Protein AF-A0A9E4C8S9-F1 (afdb_monomer_lite)

Foldseek 3Di:
DVQQLVQLVVCVVVVPQEEESNCPVDPDPQCCCVVWKPQQPDDWFWDADPCPVVCNCVRVVVVVVGDRPDTGTDRRDDIDTDCVVVVVVQVVVGVVRNVPDPHNYYDYD

Sequence (109 aa):
ARAIEDVVEKQAEAGVDVINDGEQARPDYTSHVKHRLTGYEGPSSPPLGTGEEGFPELSEILSQFASPLQNRPACSGPVGWKDWPAAQADIERAKSALGRTDTEEAFMT

Radius of gyration: 17.95 Å; chains: 1; bounding box: 36×33×46 Å

Structure (mmCIF, N/CA/C/O backbone):
data_AF-A0A9E4C8S9-F1
#
_entry.id   AF-A0A9E4C8S9-F1
#
loop_
_atom_site.group_PDB
_atom_site.id
_atom_site.type_symbol
_atom_site.label_atom_id
_atom_site.label_alt_id
_atom_site.label_comp_id
_atom_site.label_asym_id
_atom_site.label_entity_id
_atom_site.label_seq_id
_atom_site.pdbx_PDB_ins_code
_atom_site.Cartn_x
_atom_site.Cartn_y
_atom_site.Cartn_z
_atom_site.occupancy
_atom_site.B_iso_or_equiv
_atom_site.auth_seq_id
_atom_site.auth_comp_id
_atom_site.auth_asym_id
_atom_site.auth_atom_id
_atom_site.pdbx_PDB_model_num
ATOM 1 N N . ALA A 1 1 ? 0.731 -1.699 14.631 1.00 82.12 1 ALA A N 1
ATOM 2 C CA . ALA A 1 1 ? -0.689 -1.796 15.003 1.00 82.12 1 ALA A CA 1
ATOM 3 C C . ALA A 1 1 ? -1.213 -0.400 15.302 1.00 82.12 1 ALA A C 1
ATOM 5 O O . ALA A 1 1 ? -1.998 0.068 14.502 1.00 82.12 1 ALA A O 1
ATOM 6 N N . ARG A 1 2 ? -0.631 0.334 16.265 1.00 93.25 2 ARG A N 1
ATOM 7 C CA . ARG A 1 2 ? -0.980 1.738 16.575 1.00 93.25 2 ARG A CA 1
ATOM 8 C C . ARG A 1 2 ? -1.344 2.648 15.386 1.00 93.25 2 ARG A C 1
ATOM 10 O O . ARG A 1 2 ? -2.418 3.210 15.392 1.00 93.25 2 ARG A O 1
ATOM 17 N N . ALA A 1 3 ? -0.505 2.766 14.351 1.00 96.25 3 ALA A N 1
ATOM 18 C CA . ALA A 1 3 ? -0.831 3.629 13.205 1.00 96.25 3 ALA A CA 1
ATOM 19 C C . ALA A 1 3 ? -2.105 3.195 12.448 1.00 96.25 3 ALA A C 1
ATOM 21 O O . ALA A 1 3 ? -2.858 4.041 11.984 1.00 96.25 3 ALA A O 1
ATOM 22 N N . ILE A 1 4 ? -2.356 1.884 12.358 1.00 96.75 4 ILE A N 1
ATOM 23 C CA . ILE A 1 4 ? -3.589 1.335 11.780 1.00 96.75 4 ILE A CA 1
ATOM 24 C C . ILE A 1 4 ? -4.769 1.674 12.694 1.00 96.75 4 ILE A C 1
ATOM 26 O O . ILE A 1 4 ? -5.780 2.163 12.214 1.00 96.75 4 ILE A O 1
ATOM 30 N N . GLU A 1 5 ? -4.625 1.464 14.006 1.00 96.06 5 GLU A N 1
ATOM 31 C CA . GLU A 1 5 ? -5.659 1.784 15.002 1.00 96.06 5 GLU A CA 1
ATOM 32 C C . GLU A 1 5 ? -6.064 3.264 14.930 1.00 96.06 5 GLU A C 1
ATOM 34 O O . GLU A 1 5 ? -7.249 3.566 14.824 1.00 96.06 5 GLU A O 1
ATOM 39 N N . ASP A 1 6 ? -5.081 4.169 14.884 1.00 97.12 6 ASP A N 1
ATOM 40 C CA . ASP A 1 6 ? -5.306 5.614 14.797 1.00 97.12 6 ASP A CA 1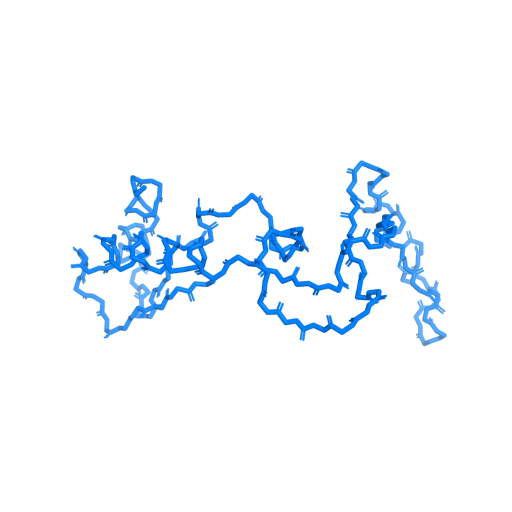
ATOM 41 C C . ASP A 1 6 ? -6.070 6.006 13.512 1.00 97.12 6 ASP A C 1
ATOM 43 O O . ASP A 1 6 ? -6.829 6.974 13.504 1.00 97.12 6 ASP A O 1
ATOM 47 N N . VAL A 1 7 ? -5.855 5.302 12.392 1.00 97.25 7 VAL A N 1
ATOM 48 C CA . VAL A 1 7 ? -6.543 5.575 11.115 1.00 97.25 7 VAL A CA 1
ATOM 49 C C . VAL A 1 7 ? -7.920 4.913 11.061 1.00 97.25 7 VAL A C 1
ATOM 51 O O . VAL A 1 7 ? -8.847 5.484 10.490 1.00 97.25 7 VAL A O 1
ATOM 54 N N . VAL A 1 8 ? -8.084 3.745 11.678 1.00 96.81 8 VAL A N 1
ATOM 55 C CA . VAL A 1 8 ? -9.379 3.072 11.851 1.00 96.81 8 VAL A CA 1
ATOM 56 C C . VAL A 1 8 ? -10.331 3.936 12.683 1.00 96.81 8 VAL A C 1
ATOM 58 O O . VAL A 1 8 ? -11.460 4.169 12.258 1.00 96.81 8 VAL A O 1
ATOM 61 N N . GLU A 1 9 ? -9.862 4.493 13.803 1.00 96.38 9 GLU A N 1
ATOM 62 C CA . GLU A 1 9 ? -10.657 5.399 14.644 1.00 96.38 9 GLU A CA 1
ATOM 63 C C . GLU A 1 9 ? -11.102 6.642 13.862 1.00 96.38 9 GLU A C 1
ATOM 65 O O . GLU A 1 9 ? -12.289 6.953 13.822 1.00 96.38 9 GLU A O 1
ATOM 70 N N . LYS A 1 10 ? -10.185 7.284 13.130 1.00 97.62 10 LYS A N 1
ATOM 71 C CA . LYS A 1 10 ? -10.510 8.459 12.301 1.00 97.62 10 LYS A CA 1
ATOM 72 C C . LYS A 1 10 ? -11.513 8.163 11.189 1.00 97.62 10 LYS A C 1
ATOM 74 O O . LYS A 1 10 ? -12.334 9.020 10.873 1.00 97.62 10 LYS A O 1
ATOM 79 N N . GLN A 1 11 ? -11.431 6.990 10.560 1.00 97.81 11 GLN A N 1
ATOM 80 C CA . GLN A 1 11 ? -12.404 6.584 9.543 1.00 97.81 11 GLN A CA 1
ATOM 81 C C . GLN A 1 11 ? -13.795 6.391 10.161 1.00 97.81 11 GLN A C 1
ATOM 83 O O . GLN A 1 11 ? -14.775 6.887 9.607 1.00 97.81 11 GLN A O 1
ATOM 88 N N . ALA A 1 12 ? -13.875 5.739 11.326 1.00 95.94 12 ALA A N 1
ATOM 89 C CA . ALA A 1 12 ? -15.132 5.553 12.048 1.00 95.94 12 ALA A CA 1
ATOM 90 C C . ALA A 1 12 ? -15.735 6.893 12.512 1.00 95.94 12 ALA A C 1
ATOM 92 O O . ALA A 1 12 ? -16.921 7.140 12.303 1.00 95.94 12 ALA A O 1
ATOM 93 N N . GLU A 1 13 ? -14.923 7.800 13.065 1.00 96.81 13 GLU A N 1
ATOM 94 C CA . GLU A 1 13 ? -15.347 9.158 13.447 1.00 96.81 13 GLU A CA 1
ATOM 95 C C . GLU A 1 13 ? -15.855 9.979 12.253 1.00 96.81 13 GLU A C 1
ATOM 97 O O . GLU A 1 13 ? -16.764 10.797 12.400 1.00 96.81 13 GLU A O 1
ATOM 102 N N . ALA A 1 14 ? -15.286 9.758 11.066 1.00 97.81 14 ALA A N 1
ATOM 103 C CA . ALA A 1 14 ? -15.729 10.391 9.829 1.00 97.81 14 ALA A CA 1
ATOM 104 C C . ALA A 1 14 ? -17.033 9.794 9.263 1.00 97.81 14 ALA A C 1
ATOM 106 O O . ALA A 1 14 ? -17.564 10.336 8.293 1.00 97.81 14 ALA A O 1
ATOM 107 N N . GLY A 1 15 ? -17.553 8.710 9.851 1.00 96.62 15 GLY A N 1
ATOM 108 C CA . GLY A 1 15 ? -18.761 8.027 9.388 1.00 96.62 15 GLY A CA 1
ATOM 109 C C . GLY A 1 15 ? -18.548 7.210 8.113 1.00 96.62 15 GLY A C 1
ATOM 110 O O . GLY A 1 15 ? -19.445 7.145 7.281 1.00 96.62 15 GLY A O 1
ATOM 111 N N . VAL A 1 16 ? -17.354 6.639 7.918 1.00 97.38 16 VAL A N 1
ATOM 112 C CA . VAL A 1 16 ? -17.092 5.708 6.812 1.00 97.38 16 VAL A CA 1
ATOM 113 C C . VAL A 1 16 ? -17.640 4.324 7.175 1.00 97.38 16 VAL A C 1
ATOM 115 O O . VAL A 1 16 ? -17.176 3.719 8.138 1.00 97.38 16 VAL A O 1
ATOM 118 N N . ASP A 1 17 ? -18.586 3.812 6.384 1.00 96.25 17 ASP A N 1
ATOM 119 C CA . ASP A 1 17 ? -19.250 2.524 6.651 1.00 96.25 17 ASP A CA 1
ATOM 120 C C . ASP A 1 17 ? -18.323 1.316 6.423 1.00 96.25 17 ASP A C 1
ATOM 122 O O . ASP A 1 17 ? -18.317 0.361 7.203 1.00 96.25 17 ASP A O 1
ATOM 126 N N . VAL A 1 18 ? -17.501 1.382 5.365 1.00 97.19 18 VAL A N 1
ATOM 127 C CA . VAL A 1 18 ? -16.548 0.335 4.967 1.00 97.19 18 VAL A CA 1
ATOM 128 C C . VAL A 1 18 ? -15.123 0.864 5.067 1.00 97.19 18 VAL A C 1
ATOM 130 O O . VAL A 1 18 ? -14.677 1.654 4.230 1.00 97.19 18 VAL A O 1
ATOM 133 N N . ILE A 1 19 ? -14.396 0.421 6.089 1.00 97.25 19 ILE A N 1
ATOM 134 C CA . ILE A 1 19 ? -13.068 0.946 6.431 1.00 97.25 19 ILE A CA 1
ATOM 135 C C . ILE A 1 19 ? -11.934 0.005 6.011 1.00 97.25 19 ILE A C 1
ATOM 137 O O . ILE A 1 19 ? -12.143 -1.168 5.695 1.00 97.25 19 ILE A O 1
ATOM 141 N N . ASN A 1 20 ? -10.699 0.504 6.040 1.00 97.31 20 ASN A N 1
ATOM 142 C CA . ASN A 1 20 ? -9.509 -0.324 5.843 1.00 97.31 20 ASN A CA 1
ATOM 143 C C . ASN A 1 20 ? -8.353 0.042 6.781 1.00 97.31 20 ASN A C 1
ATOM 145 O O . ASN A 1 20 ? -8.458 0.939 7.619 1.00 97.31 20 ASN A O 1
ATOM 149 N N . ASP A 1 21 ? -7.234 -0.673 6.658 1.00 96.75 21 ASP A N 1
ATOM 150 C CA . ASP A 1 21 ? -6.038 -0.484 7.481 1.00 96.75 21 ASP A CA 1
ATOM 151 C C . ASP A 1 21 ? -5.218 0.779 7.135 1.00 96.75 21 ASP A C 1
ATOM 153 O O . ASP A 1 21 ? -4.160 1.031 7.722 1.00 96.75 21 ASP A O 1
ATOM 157 N N . GLY A 1 22 ? -5.705 1.586 6.189 1.00 96.19 22 GLY A N 1
ATOM 158 C CA . GLY A 1 22 ? -5.151 2.875 5.787 1.00 96.19 22 GLY A CA 1
ATOM 159 C C . GLY A 1 22 ? -3.814 2.777 5.063 1.00 96.19 22 GLY A C 1
ATOM 160 O O . GLY A 1 22 ? -3.051 3.744 5.090 1.00 96.19 22 GLY A O 1
ATOM 161 N N . GLU A 1 23 ? -3.485 1.603 4.519 1.00 95.56 23 GLU A N 1
ATOM 162 C CA . GLU A 1 23 ? -2.165 1.236 3.990 1.00 95.56 23 GLU A CA 1
ATOM 163 C C . GLU A 1 23 ? -0.996 1.438 4.976 1.00 95.56 23 GLU A C 1
ATOM 165 O O . GLU A 1 23 ? 0.172 1.452 4.584 1.00 95.56 23 GLU A O 1
ATOM 170 N N . GLN A 1 24 ? -1.268 1.581 6.277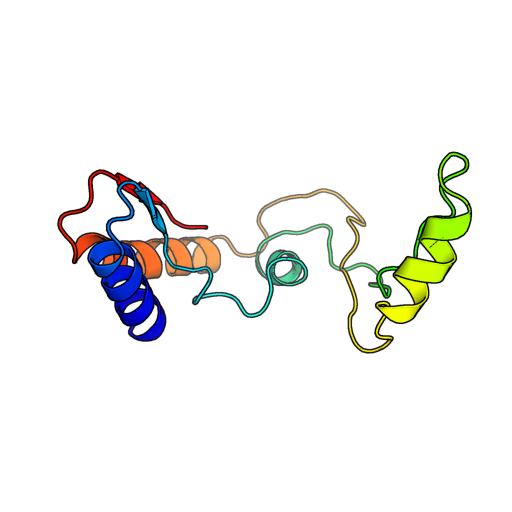 1.00 95.88 24 GLN A N 1
ATOM 171 C CA . GLN A 1 24 ? -0.262 2.020 7.254 1.00 95.88 24 GLN A CA 1
ATOM 172 C C . GLN A 1 24 ? 0.837 0.975 7.515 1.00 95.88 24 GLN A C 1
ATOM 174 O O . GLN A 1 24 ? 1.854 1.275 8.144 1.00 95.88 24 GLN A O 1
ATOM 179 N N . ALA A 1 25 ? 0.640 -0.270 7.072 1.00 92.69 25 ALA A N 1
ATOM 180 C CA . ALA A 1 25 ? 1.606 -1.357 7.224 1.00 92.69 25 ALA A CA 1
ATOM 181 C C . ALA A 1 25 ? 2.676 -1.401 6.118 1.00 92.69 25 ALA A C 1
ATOM 183 O O . ALA A 1 25 ? 3.632 -2.175 6.233 1.00 92.69 25 ALA A O 1
ATOM 184 N N . ARG A 1 26 ? 2.548 -0.587 5.064 1.00 90.88 26 ARG A N 1
ATOM 185 C CA . ARG A 1 26 ? 3.481 -0.570 3.933 1.00 90.88 26 ARG A CA 1
ATOM 186 C C . ARG A 1 26 ? 4.045 0.828 3.679 1.00 90.88 26 ARG A C 1
ATOM 188 O O . ARG A 1 26 ? 3.380 1.823 3.933 1.00 90.88 26 ARG A O 1
ATOM 195 N N . PRO A 1 27 ? 5.283 0.911 3.168 1.00 87.25 27 PRO A N 1
ATOM 196 C CA . PRO A 1 27 ? 5.913 2.198 2.902 1.00 87.25 27 PRO A CA 1
ATOM 197 C C . PRO A 1 27 ? 5.331 2.909 1.674 1.00 87.25 27 PRO A C 1
ATOM 199 O O . PRO A 1 27 ? 5.300 4.132 1.648 1.00 87.25 27 PRO A O 1
ATOM 202 N N . ASP A 1 28 ? 4.927 2.156 0.647 1.00 88.38 28 ASP A N 1
ATOM 203 C CA . ASP A 1 28 ? 4.440 2.688 -0.626 1.00 88.38 28 ASP A CA 1
ATOM 204 C C . ASP A 1 28 ? 3.778 1.569 -1.452 1.00 88.38 28 ASP A C 1
ATOM 206 O O . ASP A 1 28 ? 4.322 0.464 -1.555 1.00 88.38 28 ASP A O 1
ATOM 210 N N . TYR A 1 29 ? 2.622 1.851 -2.059 1.00 87.50 29 TYR A N 1
ATOM 211 C CA . TYR A 1 29 ? 1.834 0.857 -2.798 1.00 87.50 29 TYR A CA 1
ATOM 212 C C . TYR A 1 29 ? 2.541 0.326 -4.057 1.00 87.50 29 TYR A C 1
ATOM 214 O O . TYR A 1 29 ? 2.331 -0.823 -4.445 1.00 87.50 29 TYR A O 1
ATOM 222 N N . THR A 1 30 ? 3.413 1.121 -4.689 1.00 88.19 30 THR A N 1
ATOM 223 C CA . THR A 1 30 ? 4.095 0.723 -5.933 1.00 88.19 30 THR A CA 1
ATOM 224 C C . THR A 1 30 ? 5.283 -0.192 -5.677 1.00 88.19 30 THR A C 1
ATOM 226 O O . THR A 1 30 ? 5.543 -1.115 -6.446 1.00 88.19 30 THR A O 1
ATOM 229 N N . SER A 1 31 ? 6.022 0.051 -4.598 1.00 90.12 31 SER A N 1
ATOM 230 C CA . SER A 1 31 ? 7.275 -0.644 -4.303 1.00 90.12 31 SER A CA 1
ATOM 231 C C . SER A 1 31 ? 7.095 -1.842 -3.376 1.00 90.12 31 SER A C 1
ATOM 233 O O . SER A 1 31 ? 7.920 -2.761 -3.411 1.00 90.12 31 SER A O 1
ATOM 235 N N . HIS A 1 32 ? 6.002 -1.889 -2.603 1.00 92.06 32 HIS A N 1
ATOM 236 C CA . HIS A 1 32 ? 5.731 -2.974 -1.659 1.00 92.06 32 HIS A CA 1
ATOM 237 C C . HIS A 1 32 ? 5.730 -4.360 -2.321 1.00 92.06 32 HIS A C 1
ATOM 239 O O . HIS A 1 32 ? 6.207 -5.335 -1.734 1.00 92.06 32 HIS A O 1
ATOM 245 N N . VAL A 1 33 ? 5.295 -4.437 -3.582 1.00 93.25 33 VAL A N 1
ATOM 246 C CA . VAL A 1 33 ? 5.246 -5.676 -4.368 1.00 93.25 33 VAL A CA 1
ATOM 247 C C . VAL A 1 33 ? 6.584 -6.425 -4.404 1.00 93.25 33 VAL A C 1
ATOM 249 O O . VAL A 1 33 ? 6.601 -7.651 -4.331 1.00 93.25 33 VAL A O 1
ATOM 252 N N . LYS A 1 34 ? 7.719 -5.709 -4.384 1.00 93.25 34 LYS A N 1
ATOM 253 C CA . LYS A 1 34 ? 9.076 -6.294 -4.401 1.00 93.25 34 LYS A CA 1
ATOM 254 C C . LYS A 1 34 ? 9.376 -7.167 -3.179 1.00 93.25 34 LYS A C 1
ATOM 256 O O . LYS A 1 34 ? 10.277 -8.014 -3.222 1.00 93.25 34 LYS A O 1
ATOM 261 N N . HIS A 1 35 ? 8.658 -6.926 -2.082 1.00 93.00 35 HIS A N 1
ATOM 262 C CA . HIS A 1 35 ? 8.790 -7.637 -0.814 1.00 93.00 35 HIS A CA 1
ATOM 263 C C . HIS A 1 35 ? 7.796 -8.792 -0.664 1.00 93.00 35 HIS A C 1
ATOM 265 O O . HIS A 1 35 ? 7.939 -9.577 0.271 1.00 93.00 35 HIS A O 1
ATOM 271 N N . ARG A 1 36 ? 6.779 -8.891 -1.530 1.00 94.38 36 ARG A N 1
ATOM 272 C CA . ARG A 1 36 ? 5.705 -9.893 -1.413 1.00 94.38 36 ARG A CA 1
ATOM 273 C C . ARG A 1 36 ? 5.661 -10.862 -2.583 1.00 94.38 36 ARG A C 1
ATOM 275 O O . ARG A 1 36 ? 5.394 -12.045 -2.366 1.00 94.38 36 ARG A O 1
ATOM 282 N N . LEU A 1 37 ? 5.968 -10.393 -3.790 1.00 96.12 37 LEU A N 1
ATOM 283 C CA . LEU A 1 37 ? 5.852 -11.167 -5.022 1.00 96.12 37 LEU A CA 1
ATOM 284 C C . LEU A 1 37 ? 7.201 -11.348 -5.725 1.00 96.12 37 LEU A C 1
ATOM 286 O O . LEU A 1 37 ? 8.102 -10.516 -5.606 1.00 96.12 37 LEU A O 1
ATOM 290 N N . THR A 1 38 ? 7.325 -12.452 -6.461 1.00 97.44 38 THR A N 1
ATOM 291 C CA . THR A 1 38 ? 8.390 -12.672 -7.448 1.00 97.44 38 THR A CA 1
ATOM 292 C C . THR A 1 38 ? 8.076 -11.924 -8.741 1.00 97.44 38 THR A C 1
ATOM 294 O O . THR A 1 38 ? 6.934 -11.522 -8.972 1.00 97.44 38 THR A O 1
ATOM 297 N N . GLY A 1 39 ? 9.073 -11.779 -9.612 1.00 96.50 39 GLY A N 1
ATOM 298 C CA . GLY A 1 39 ? 8.895 -11.163 -10.927 1.00 96.50 39 GLY A CA 1
ATOM 299 C C . GLY A 1 39 ? 9.075 -9.647 -10.913 1.00 96.50 39 GLY A C 1
ATOM 300 O O . GLY A 1 39 ? 8.745 -9.006 -11.899 1.00 96.50 39 GLY A O 1
ATOM 301 N N . TYR A 1 40 ? 9.620 -9.076 -9.834 1.00 95.38 40 TYR A N 1
ATOM 302 C CA . TYR A 1 40 ? 9.867 -7.632 -9.665 1.00 95.38 40 TYR A CA 1
ATOM 303 C C . TYR A 1 40 ? 11.311 -7.323 -9.224 1.00 95.38 40 TYR A C 1
ATOM 305 O O . TYR A 1 40 ? 11.615 -6.249 -8.699 1.00 95.38 40 TYR A O 1
ATOM 313 N N . GLU A 1 41 ? 12.214 -8.286 -9.405 1.00 92.62 41 GLU A N 1
ATOM 314 C CA . GLU A 1 41 ? 13.646 -8.181 -9.110 1.00 92.62 41 GLU A CA 1
ATOM 315 C C . GLU A 1 41 ? 14.437 -7.453 -10.207 1.00 92.62 41 GLU A C 1
ATOM 317 O O . GLU A 1 41 ? 15.606 -7.123 -10.006 1.00 92.62 41 GLU A O 1
ATOM 322 N N . GLY A 1 42 ? 13.814 -7.218 -11.364 1.00 90.31 42 GLY A N 1
ATOM 323 C CA . GLY A 1 42 ? 14.413 -6.508 -12.484 1.00 90.31 42 GLY A CA 1
ATOM 324 C C . GLY A 1 42 ? 14.679 -5.021 -12.215 1.00 90.31 42 GLY A C 1
ATOM 325 O O . GLY A 1 42 ? 14.348 -4.481 -11.151 1.00 90.31 42 GLY A O 1
ATOM 326 N N . PRO A 1 43 ? 15.286 -4.328 -13.194 1.00 87.19 43 PRO A N 1
ATOM 327 C CA . PRO A 1 43 ? 15.543 -2.901 -13.086 1.00 87.19 43 PRO A CA 1
ATOM 328 C C . PRO A 1 43 ? 14.235 -2.137 -12.858 1.00 87.19 43 PRO A C 1
ATOM 330 O O . PRO A 1 43 ? 13.201 -2.424 -13.456 1.00 87.19 43 PRO A O 1
ATOM 333 N N . SER A 1 44 ? 14.292 -1.164 -11.956 1.00 86.50 44 SER A N 1
ATOM 334 C CA . SER A 1 44 ? 13.213 -0.206 -11.722 1.00 86.50 44 SER A CA 1
ATOM 335 C C . SER A 1 44 ? 13.579 1.109 -12.406 1.00 86.50 44 SER A C 1
ATOM 337 O O . SER A 1 44 ? 14.763 1.414 -12.568 1.00 86.50 44 SER A O 1
ATOM 339 N N . SER A 1 45 ? 12.587 1.887 -12.819 1.00 82.19 45 SER A N 1
ATOM 340 C CA . SER A 1 45 ? 12.817 3.187 -13.455 1.00 82.19 45 SER A CA 1
ATOM 341 C C . SER A 1 45 ? 11.855 4.232 -12.907 1.00 82.19 45 SER A C 1
ATOM 343 O O . SER A 1 45 ? 10.792 3.865 -12.387 1.00 82.19 45 SER A O 1
ATOM 345 N N . PRO A 1 46 ? 12.197 5.526 -13.008 1.00 80.62 46 PRO A N 1
ATOM 346 C CA . PRO A 1 46 ? 11.254 6.577 -12.689 1.00 80.62 46 PRO A CA 1
ATOM 347 C C . PRO A 1 46 ? 9.989 6.474 -13.537 1.00 80.62 46 PRO A C 1
ATOM 349 O O . PRO A 1 46 ? 10.056 6.006 -14.678 1.00 80.62 46 PRO A O 1
ATOM 352 N N . PRO A 1 47 ? 8.832 6.896 -13.004 1.00 74.56 47 PRO A N 1
ATOM 353 C CA . PRO A 1 47 ? 7.631 7.007 -13.809 1.00 74.56 47 PRO A CA 1
ATOM 354 C C . PRO A 1 47 ? 7.849 8.079 -14.872 1.00 74.56 47 PRO A C 1
ATOM 356 O O . PRO A 1 47 ? 7.817 9.271 -14.583 1.00 74.56 47 PRO A O 1
ATOM 359 N N . LEU A 1 48 ? 8.097 7.643 -16.099 1.00 71.19 48 LEU A N 1
ATOM 360 C CA . LEU A 1 48 ? 8.151 8.514 -17.261 1.00 71.19 48 LEU A CA 1
ATOM 361 C C . LEU A 1 48 ? 6.815 8.418 -17.992 1.00 71.19 48 LEU A C 1
ATOM 363 O O . LEU A 1 48 ? 6.236 7.335 -18.094 1.00 71.19 48 LEU A O 1
ATOM 367 N N . GLY A 1 49 ? 6.327 9.553 -18.494 1.00 67.19 49 GLY A N 1
ATOM 368 C CA . GLY A 1 49 ? 5.233 9.547 -19.457 1.00 67.19 49 GLY A CA 1
ATOM 369 C C . GLY A 1 49 ? 5.640 8.709 -20.664 1.00 67.19 49 GLY A C 1
ATOM 370 O O . GLY A 1 49 ? 6.744 8.857 -21.185 1.00 67.19 49 GLY A O 1
ATOM 371 N N . THR A 1 50 ? 4.773 7.796 -21.084 1.00 67.12 50 THR A N 1
ATOM 372 C CA . THR A 1 50 ? 5.054 6.830 -22.156 1.00 67.12 50 THR A CA 1
ATOM 373 C C . THR A 1 50 ? 4.933 7.430 -23.557 1.00 67.12 50 THR A C 1
ATOM 375 O O . THR A 1 50 ? 5.023 6.688 -24.531 1.00 67.12 50 THR A O 1
ATOM 378 N N . GLY A 1 51 ? 4.757 8.752 -23.686 1.00 71.25 51 GLY A N 1
ATOM 379 C CA . GLY A 1 51 ? 4.574 9.390 -24.988 1.00 71.25 51 GLY A CA 1
ATOM 380 C C . GLY A 1 51 ? 3.278 8.951 -25.657 1.00 71.25 51 GLY A C 1
ATOM 381 O O . GLY A 1 51 ? 3.308 8.584 -26.826 1.00 71.25 51 GLY A O 1
ATOM 382 N N . GLU A 1 52 ? 2.162 8.921 -24.917 1.00 79.69 52 GLU A N 1
ATOM 383 C CA . GLU A 1 52 ? 0.881 8.489 -25.480 1.00 79.69 52 GLU A CA 1
ATOM 384 C C . GLU A 1 52 ? 0.482 9.356 -26.678 1.00 79.69 52 GLU A C 1
ATOM 386 O O . GLU A 1 52 ? 0.334 10.570 -26.561 1.00 79.69 52 GLU A O 1
ATOM 391 N N . GLU A 1 53 ? 0.284 8.717 -27.833 1.00 81.75 53 GLU A N 1
ATOM 392 C CA . GLU A 1 53 ? 0.021 9.388 -29.113 1.00 81.75 53 GLU A CA 1
ATOM 393 C C . GLU A 1 53 ? -1.238 10.271 -29.069 1.00 81.75 53 GLU A C 1
ATOM 395 O O . GLU A 1 53 ? -1.285 11.322 -29.703 1.00 81.75 53 GLU A O 1
ATOM 400 N N . GLY A 1 54 ? -2.238 9.878 -28.273 1.00 85.88 54 GLY A N 1
ATOM 401 C CA . GLY A 1 54 ? -3.467 10.649 -28.070 1.00 85.88 54 GLY A CA 1
ATOM 402 C C . GLY A 1 54 ? -3.330 11.846 -27.124 1.00 85.88 54 GLY A C 1
ATOM 403 O O . GLY A 1 54 ? -4.235 12.675 -27.090 1.00 85.88 54 GLY A O 1
ATOM 404 N N . PHE A 1 55 ? -2.229 11.943 -26.372 1.00 86.12 55 PHE A N 1
ATOM 405 C CA . PHE A 1 55 ? -2.005 12.963 -25.342 1.00 86.12 55 PHE A CA 1
ATOM 406 C C . PHE A 1 55 ? -0.541 13.432 -25.356 1.00 86.12 55 PHE A C 1
ATOM 408 O O . PHE A 1 55 ? 0.207 13.195 -24.399 1.00 86.12 55 PHE A O 1
ATOM 415 N N . PRO A 1 56 ? -0.084 14.074 -26.445 1.00 83.75 56 PRO A N 1
ATOM 416 C CA . PRO A 1 56 ? 1.317 14.459 -26.602 1.00 83.75 56 PRO A CA 1
ATOM 417 C C . PRO A 1 56 ? 1.823 15.384 -25.479 1.00 83.75 56 PRO A C 1
ATOM 419 O O . PRO A 1 56 ? 2.984 15.294 -25.079 1.00 83.75 56 PRO A O 1
ATOM 422 N N . GLU A 1 57 ? 0.955 16.222 -24.911 1.00 86.75 57 GLU A N 1
ATOM 423 C CA . GLU A 1 57 ? 1.252 17.116 -23.787 1.00 86.75 57 GLU A CA 1
ATOM 424 C C . GLU A 1 57 ? 1.417 16.387 -22.445 1.00 86.75 57 GLU A C 1
ATOM 426 O O . GLU A 1 57 ? 2.085 16.884 -21.535 1.00 86.75 57 GLU A O 1
ATOM 431 N N . LEU A 1 58 ? 0.844 15.186 -22.307 1.00 84.62 58 LEU A N 1
ATOM 432 C CA . LEU A 1 58 ? 0.846 14.446 -21.047 1.00 84.62 58 LEU A CA 1
ATOM 433 C C . LEU A 1 58 ? 2.267 14.102 -20.604 1.00 84.62 58 LEU A C 1
ATOM 435 O O . LEU A 1 58 ? 2.567 14.140 -19.414 1.00 84.62 58 LEU A O 1
ATOM 439 N N . SER A 1 59 ? 3.166 13.808 -21.543 1.00 81.56 59 SER A N 1
ATOM 440 C CA . SER A 1 59 ? 4.555 13.483 -21.199 1.00 81.56 59 SER A CA 1
ATOM 441 C C . SER A 1 59 ? 5.301 14.677 -20.607 1.00 81.56 59 SER A C 1
ATOM 443 O O . SER A 1 59 ? 6.089 14.496 -19.678 1.00 81.56 59 SER A O 1
ATOM 445 N N . GLU A 1 60 ? 5.018 15.893 -21.079 1.00 83.19 60 GLU A N 1
ATOM 446 C CA . GLU A 1 60 ? 5.589 17.117 -20.513 1.00 83.19 60 GLU A CA 1
ATOM 447 C C . GLU A 1 60 ? 5.058 17.357 -19.097 1.00 83.19 60 GLU A C 1
ATOM 449 O O . GLU A 1 60 ? 5.849 17.570 -18.177 1.00 83.19 60 GLU A O 1
ATOM 454 N N . ILE A 1 61 ? 3.745 17.217 -18.891 1.00 85.69 61 ILE A N 1
ATOM 455 C CA . ILE A 1 61 ? 3.120 17.344 -17.566 1.00 85.69 61 ILE A CA 1
ATOM 456 C C . ILE A 1 61 ? 3.702 16.307 -16.597 1.00 85.69 61 ILE A C 1
ATOM 458 O O . ILE A 1 61 ? 4.161 16.661 -15.513 1.00 85.69 61 ILE A O 1
ATOM 462 N N . LEU A 1 62 ? 3.738 15.030 -16.988 1.00 82.50 62 LEU A N 1
ATOM 463 C CA . LEU A 1 62 ? 4.240 13.943 -16.144 1.00 82.50 62 LEU A CA 1
ATOM 464 C C . LEU A 1 62 ? 5.725 14.100 -15.808 1.00 82.50 62 LEU A C 1
ATOM 466 O O . LEU A 1 62 ? 6.130 13.744 -14.703 1.00 82.50 62 LEU A O 1
ATOM 470 N N . SER A 1 63 ? 6.528 14.672 -16.710 1.00 79.38 63 SER A N 1
ATOM 471 C CA . SER A 1 63 ? 7.954 14.911 -16.458 1.00 79.38 63 SER A CA 1
ATOM 472 C C . SER A 1 63 ? 8.207 15.839 -15.265 1.00 79.38 63 SER A C 1
ATOM 474 O O . SER A 1 63 ? 9.188 15.653 -14.550 1.00 79.38 63 SER A O 1
ATOM 476 N N . GLN A 1 64 ? 7.292 16.774 -14.981 1.00 82.94 64 GLN A N 1
ATOM 477 C CA . GLN A 1 64 ? 7.391 17.670 -13.822 1.00 82.94 64 GLN A CA 1
ATOM 478 C C . GLN A 1 64 ? 7.189 16.929 -12.493 1.00 82.94 64 GLN A C 1
ATOM 480 O O . GLN A 1 64 ? 7.702 17.354 -11.458 1.00 82.94 64 GLN A O 1
ATOM 485 N N . PHE A 1 65 ? 6.466 15.807 -12.523 1.00 79.00 65 PHE A N 1
ATOM 486 C CA . PHE A 1 65 ? 6.210 14.951 -11.362 1.00 79.00 65 PHE A CA 1
ATOM 487 C C . PHE A 1 65 ? 7.144 13.734 -11.307 1.00 79.00 65 PHE A C 1
ATOM 489 O O . PHE A 1 65 ? 7.125 12.981 -10.331 1.00 79.00 65 PHE A O 1
ATOM 496 N N . ALA A 1 66 ? 7.971 13.533 -12.334 1.00 76.00 66 ALA A N 1
ATOM 497 C CA . ALA A 1 66 ? 8.911 12.428 -12.416 1.00 76.00 66 ALA A CA 1
ATOM 498 C C . ALA A 1 66 ? 10.142 12.712 -11.544 1.00 76.00 66 ALA A C 1
ATOM 500 O O . ALA A 1 66 ? 11.146 13.268 -11.989 1.00 76.00 66 ALA A O 1
ATOM 501 N N . SER A 1 67 ? 10.080 12.311 -10.273 1.00 80.19 67 SER A N 1
ATOM 502 C CA . SER A 1 67 ? 11.254 12.352 -9.405 1.00 80.19 67 SER A CA 1
ATOM 503 C C . SER A 1 67 ? 12.245 11.248 -9.794 1.00 80.19 67 SER A C 1
ATOM 505 O O . SER A 1 67 ? 11.874 10.072 -9.764 1.00 80.19 67 SER A O 1
ATOM 507 N N . PRO A 1 68 ? 13.528 11.563 -10.057 1.00 73.81 68 PRO A N 1
ATOM 508 C CA . PRO A 1 68 ? 14.550 10.543 -10.310 1.00 73.81 68 PRO A CA 1
ATOM 509 C C . PRO A 1 68 ? 14.844 9.681 -9.071 1.00 73.81 68 PRO A C 1
ATOM 511 O O . PRO A 1 68 ? 15.507 8.652 -9.172 1.00 73.81 68 PRO A O 1
ATOM 514 N N . LEU A 1 69 ? 14.361 10.094 -7.894 1.00 78.62 69 LEU A N 1
ATOM 515 C CA . LEU A 1 69 ? 14.486 9.348 -6.643 1.00 78.62 69 LEU A CA 1
ATOM 516 C C . LEU A 1 69 ? 13.354 8.330 -6.448 1.00 78.62 69 LEU A C 1
ATOM 518 O O . LEU A 1 69 ? 13.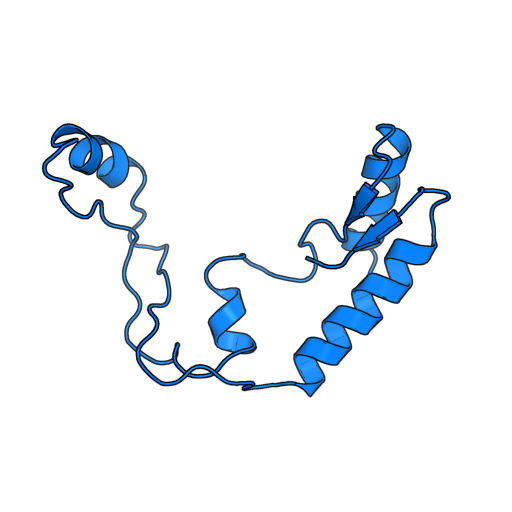470 7.444 -5.603 1.00 78.62 69 LEU A O 1
ATOM 522 N N . GLN A 1 70 ? 12.264 8.438 -7.213 1.00 78.69 70 GLN A N 1
ATOM 523 C CA . GLN A 1 70 ? 11.155 7.491 -7.171 1.00 78.69 70 GLN A CA 1
ATOM 524 C C . GLN A 1 70 ? 11.338 6.462 -8.275 1.00 78.69 70 GLN A C 1
ATOM 526 O O . GLN A 1 70 ? 11.227 6.788 -9.446 1.00 78.69 70 GLN A O 1
ATOM 531 N N . ASN A 1 71 ? 11.584 5.208 -7.907 1.00 83.44 71 ASN A N 1
ATOM 532 C CA . ASN A 1 71 ? 11.712 4.113 -8.861 1.00 83.44 71 ASN A CA 1
ATOM 533 C C . ASN A 1 71 ? 10.525 3.165 -8.729 1.00 83.44 71 ASN A C 1
ATOM 535 O O . ASN A 1 71 ? 10.260 2.656 -7.638 1.00 83.44 71 ASN A O 1
ATOM 539 N N . ARG A 1 72 ? 9.848 2.888 -9.845 1.00 87.00 72 ARG A N 1
ATOM 540 C CA . ARG A 1 72 ? 8.746 1.926 -9.892 1.00 87.00 72 ARG A CA 1
ATOM 541 C C . ARG A 1 72 ? 9.260 0.565 -10.360 1.00 87.00 72 ARG A C 1
ATOM 543 O O . ARG A 1 72 ? 9.936 0.501 -11.391 1.00 87.00 72 ARG A O 1
ATOM 550 N N . PRO A 1 73 ? 8.989 -0.520 -9.617 1.00 91.19 73 PRO A N 1
ATOM 551 C CA . PRO A 1 73 ? 9.319 -1.856 -10.084 1.00 91.19 73 PRO A CA 1
ATOM 552 C C . PRO A 1 73 ? 8.469 -2.216 -11.303 1.00 91.19 73 PRO A C 1
ATOM 554 O O . PRO A 1 73 ? 7.267 -1.960 -11.333 1.00 91.19 73 PRO A O 1
ATOM 557 N N . ALA A 1 74 ? 9.100 -2.836 -12.294 1.00 91.31 74 ALA A N 1
ATOM 558 C CA . ALA A 1 74 ? 8.420 -3.411 -13.444 1.00 91.31 74 ALA A CA 1
ATOM 559 C C . ALA A 1 74 ? 8.284 -4.925 -13.263 1.00 91.31 74 ALA A C 1
ATOM 561 O O . ALA A 1 74 ? 9.163 -5.566 -12.683 1.00 91.31 74 ALA A O 1
ATOM 562 N N . CYS A 1 75 ? 7.198 -5.492 -13.791 1.00 93.56 75 CYS A N 1
ATOM 563 C CA . CYS A 1 75 ? 7.076 -6.938 -13.915 1.00 93.56 75 CYS A CA 1
ATOM 564 C C . CYS A 1 75 ? 8.109 -7.427 -14.942 1.00 93.56 75 CYS A C 1
ATOM 566 O O . CYS A 1 75 ? 8.008 -7.127 -16.131 1.00 93.56 75 CYS A O 1
ATOM 568 N N . SER A 1 76 ? 9.128 -8.136 -14.471 1.00 95.06 76 SER A N 1
ATOM 569 C CA . SER A 1 76 ? 10.271 -8.619 -15.245 1.00 95.06 76 SER A CA 1
ATOM 570 C C . SER A 1 76 ? 10.308 -10.145 -15.374 1.00 95.06 76 SER A C 1
ATOM 572 O O . SER A 1 76 ? 11.302 -10.695 -15.843 1.00 95.06 76 SER A O 1
ATOM 574 N N . GLY A 1 77 ? 9.270 -10.848 -14.917 1.00 95.75 77 GLY A N 1
ATOM 575 C CA . GLY A 1 77 ? 9.198 -12.307 -14.952 1.00 95.75 77 GLY A CA 1
ATOM 576 C C . GLY A 1 77 ? 7.895 -12.855 -14.360 1.00 95.75 77 GLY A C 1
ATOM 577 O O . GLY A 1 77 ? 6.995 -12.081 -14.041 1.00 95.75 77 GLY A O 1
ATOM 578 N N . PRO A 1 78 ? 7.774 -14.186 -14.209 1.00 97.31 78 PRO A N 1
ATOM 579 C CA . PRO A 1 78 ? 6.582 -14.812 -13.644 1.00 97.31 78 PRO A CA 1
ATOM 580 C C . PRO A 1 78 ? 6.265 -14.322 -12.225 1.00 97.31 78 PRO A C 1
ATOM 582 O O . PRO A 1 78 ? 7.129 -14.308 -11.341 1.00 97.31 78 PRO A O 1
ATOM 585 N N . VAL A 1 79 ? 5.000 -13.965 -12.012 1.00 97.69 79 VAL A N 1
ATOM 586 C CA . VAL A 1 79 ? 4.492 -13.496 -10.721 1.00 97.69 79 VAL A CA 1
ATOM 587 C C . VAL A 1 79 ? 4.032 -14.681 -9.879 1.00 97.69 79 VAL A C 1
ATOM 589 O O . VAL A 1 79 ? 3.273 -15.536 -10.334 1.00 97.69 79 VAL A O 1
ATOM 592 N N . GLY A 1 80 ? 4.484 -14.708 -8.633 1.00 97.12 80 GLY A N 1
ATOM 593 C CA . GLY A 1 80 ? 4.127 -15.692 -7.622 1.00 97.12 80 GLY A CA 1
ATOM 594 C C . GLY A 1 80 ? 4.453 -15.167 -6.227 1.00 97.12 80 GLY A C 1
ATOM 595 O O . GLY A 1 80 ? 4.986 -14.068 -6.075 1.00 97.12 80 GLY A O 1
ATOM 596 N N . TRP A 1 81 ? 4.132 -15.942 -5.193 1.00 96.62 81 TRP A N 1
ATOM 597 C CA . TRP A 1 81 ? 4.438 -15.567 -3.813 1.00 96.62 81 TRP A CA 1
ATOM 598 C C . TRP A 1 81 ? 5.932 -15.693 -3.528 1.00 96.62 81 TRP A C 1
ATOM 600 O O . TRP A 1 81 ? 6.519 -16.757 -3.717 1.00 96.62 81 TRP A O 1
ATOM 610 N N . LYS A 1 82 ? 6.532 -14.609 -3.038 1.00 95.94 82 LYS A N 1
ATOM 611 C CA . LYS A 1 82 ? 7.935 -14.572 -2.609 1.00 95.94 82 LYS A CA 1
ATOM 612 C C . LYS A 1 82 ? 8.079 -14.808 -1.114 1.00 95.94 82 LYS A C 1
ATOM 614 O O . LYS A 1 82 ? 8.969 -15.536 -0.694 1.00 95.94 82 LYS A O 1
ATOM 619 N N . ASP A 1 83 ? 7.198 -14.194 -0.330 1.00 95.62 83 ASP A N 1
ATOM 620 C CA . ASP A 1 83 ? 7.205 -14.279 1.129 1.00 95.62 83 ASP A CA 1
ATOM 621 C C . ASP A 1 83 ? 5.767 -14.320 1.659 1.00 95.62 83 ASP A C 1
ATOM 623 O O . ASP A 1 83 ? 5.172 -13.313 2.051 1.00 95.62 83 ASP A O 1
ATOM 627 N N . TRP A 1 84 ? 5.180 -15.517 1.605 1.00 96.00 84 TRP A N 1
ATOM 628 C CA . TRP A 1 84 ? 3.839 -15.761 2.129 1.00 96.00 84 TRP A CA 1
ATOM 629 C C . TRP A 1 84 ? 3.736 -15.545 3.649 1.00 96.00 84 TRP A C 1
ATOM 631 O O . TRP A 1 84 ? 2.771 -14.916 4.081 1.00 96.00 84 TRP A O 1
ATOM 641 N N . PRO A 1 85 ? 4.703 -15.986 4.483 1.00 97.31 85 PRO A N 1
ATOM 642 C CA . PRO A 1 85 ? 4.683 -15.672 5.911 1.00 97.31 85 PRO A CA 1
ATOM 643 C C . PRO A 1 85 ? 4.601 -14.170 6.210 1.00 97.31 85 PRO A C 1
ATOM 645 O O . PRO A 1 85 ? 3.850 -13.778 7.104 1.00 97.31 85 PRO A O 1
ATOM 648 N N . ALA A 1 86 ? 5.312 -13.320 5.461 1.00 95.12 86 ALA A N 1
ATOM 649 C CA . ALA A 1 86 ? 5.203 -11.873 5.631 1.00 95.12 86 ALA A CA 1
ATOM 650 C C . ALA A 1 86 ? 3.815 -11.337 5.243 1.00 95.12 86 ALA A C 1
ATOM 652 O O . ALA A 1 86 ? 3.262 -10.523 5.978 1.00 95.12 86 ALA A O 1
ATOM 653 N N . ALA A 1 87 ? 3.221 -11.831 4.150 1.00 94.00 87 ALA A N 1
ATOM 654 C CA . ALA A 1 87 ? 1.846 -11.482 3.779 1.00 94.00 87 ALA A CA 1
ATOM 655 C C . ALA A 1 87 ? 0.841 -11.891 4.871 1.00 94.00 87 ALA A C 1
ATOM 657 O O . ALA A 1 87 ? -0.028 -11.108 5.250 1.00 94.00 87 ALA A O 1
ATOM 658 N N . GLN A 1 88 ? 1.003 -13.084 5.448 1.00 96.38 88 GLN A N 1
ATOM 659 C CA . GLN A 1 88 ? 0.179 -13.534 6.568 1.00 96.38 88 GLN A CA 1
ATOM 660 C C . GLN A 1 88 ? 0.347 -12.627 7.795 1.00 96.38 88 GLN A C 1
ATOM 662 O O . GLN A 1 88 ? -0.632 -12.310 8.465 1.00 96.38 88 GLN A O 1
ATOM 667 N N . ALA A 1 89 ? 1.571 -12.182 8.092 1.00 95.38 89 ALA A N 1
ATOM 668 C CA . ALA A 1 89 ? 1.825 -11.268 9.201 1.00 95.38 89 ALA A CA 1
ATOM 669 C C . ALA A 1 89 ? 1.159 -9.895 9.000 1.00 95.38 89 ALA A C 1
ATOM 671 O O . ALA A 1 89 ? 0.711 -9.296 9.979 1.00 95.38 89 ALA A O 1
ATOM 672 N N . ASP A 1 90 ? 1.073 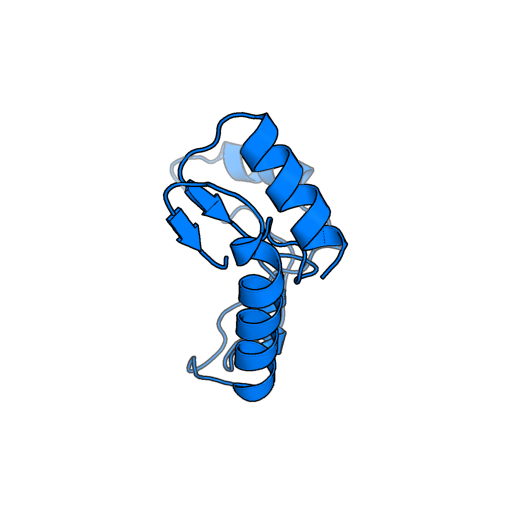-9.405 7.761 1.00 94.31 90 ASP A N 1
ATOM 673 C CA . ASP A 1 90 ? 0.339 -8.178 7.436 1.00 94.31 90 ASP A CA 1
ATOM 674 C C . ASP A 1 90 ? -1.170 -8.366 7.660 1.00 94.31 90 ASP A C 1
ATOM 676 O O . ASP A 1 90 ? -1.787 -7.549 8.345 1.00 94.31 90 ASP A O 1
ATOM 680 N N . ILE A 1 91 ? -1.729 -9.500 7.218 1.00 95.06 91 ILE A N 1
ATOM 681 C CA . ILE A 1 91 ? -3.140 -9.867 7.440 1.00 95.06 91 ILE A CA 1
ATOM 682 C C . ILE A 1 91 ? -3.478 -9.906 8.929 1.00 95.06 91 ILE A C 1
ATOM 684 O O . ILE A 1 91 ? -4.462 -9.304 9.362 1.00 95.06 91 ILE A O 1
ATOM 688 N N . GLU A 1 92 ? -2.673 -10.598 9.735 1.00 95.88 92 GLU A N 1
ATOM 689 C CA . GLU A 1 92 ? -2.929 -10.699 11.175 1.00 95.88 92 GLU A CA 1
ATOM 690 C C . GLU A 1 92 ? -2.789 -9.340 11.874 1.00 95.88 92 GLU A C 1
ATOM 692 O O . GLU A 1 92 ? -3.569 -9.010 12.771 1.00 95.88 92 GLU A O 1
ATOM 697 N N . ARG A 1 93 ? -1.855 -8.497 11.417 1.00 94.94 93 ARG A N 1
ATOM 698 C CA . ARG A 1 93 ? -1.709 -7.126 11.916 1.00 94.94 93 ARG A CA 1
ATOM 699 C C . ARG A 1 93 ? -2.942 -6.278 11.607 1.00 94.94 93 ARG A C 1
ATOM 701 O O . ARG A 1 93 ? -3.430 -5.609 12.518 1.00 94.94 93 ARG A O 1
ATOM 708 N N . ALA A 1 94 ? -3.447 -6.319 10.375 1.00 95.38 94 ALA A N 1
ATOM 709 C CA . ALA A 1 94 ? -4.644 -5.587 9.970 1.00 95.38 94 ALA A CA 1
ATOM 710 C C . ALA A 1 94 ? -5.874 -6.062 10.756 1.00 95.38 94 ALA A C 1
ATOM 712 O O . ALA A 1 94 ? -6.544 -5.250 11.393 1.00 95.38 94 ALA A O 1
ATOM 713 N N . LYS A 1 95 ? -6.106 -7.380 10.829 1.00 94.25 95 LYS A N 1
ATOM 714 C CA . LYS A 1 95 ? -7.204 -7.971 11.617 1.00 94.25 95 LYS A CA 1
ATOM 715 C C . LYS A 1 95 ? -7.197 -7.520 13.074 1.00 94.25 95 LYS A C 1
ATOM 717 O O . LYS A 1 95 ? -8.249 -7.183 13.610 1.00 94.25 95 LYS A O 1
ATOM 722 N N . SER A 1 96 ? -6.021 -7.492 13.709 1.00 93.75 96 SER A N 1
ATOM 723 C CA . SER A 1 96 ? -5.912 -7.104 15.121 1.00 93.75 96 SER A CA 1
ATOM 724 C C . SER A 1 96 ? -6.350 -5.659 15.396 1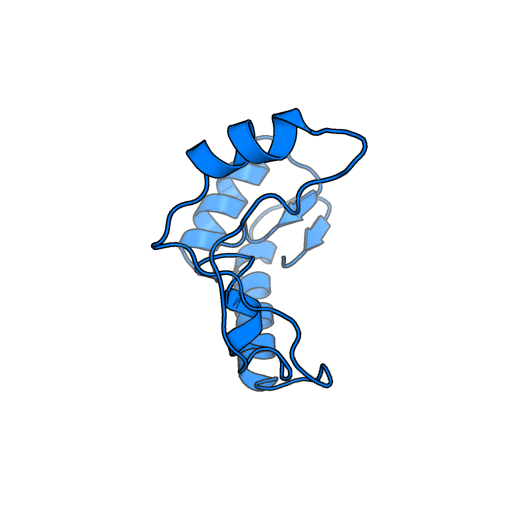.00 93.75 96 SER A C 1
ATOM 726 O O . SER A 1 96 ? -6.779 -5.356 16.509 1.00 93.75 96 SER A O 1
ATOM 728 N N . ALA A 1 97 ? -6.258 -4.779 14.394 1.00 93.81 97 ALA A N 1
ATOM 729 C CA . ALA A 1 97 ? -6.606 -3.367 14.512 1.00 93.81 97 ALA A CA 1
ATOM 730 C C . ALA A 1 97 ? -8.016 -3.047 13.989 1.00 93.81 97 ALA A C 1
ATOM 732 O O . ALA A 1 97 ? -8.710 -2.244 14.602 1.00 93.81 97 ALA A O 1
ATOM 733 N N . LEU A 1 98 ? -8.451 -3.687 12.898 1.00 93.88 98 LEU A N 1
ATOM 734 C CA . LEU A 1 98 ? -9.742 -3.417 12.251 1.00 93.88 98 LEU A CA 1
ATOM 735 C C . LEU A 1 98 ? -10.945 -3.874 13.086 1.00 93.88 98 LEU A C 1
ATOM 737 O O . LEU A 1 98 ? -12.002 -3.265 13.018 1.00 93.88 98 LEU A O 1
ATOM 741 N N . GLY A 1 99 ? -10.791 -4.896 13.932 1.00 85.12 99 GLY A N 1
ATOM 742 C CA . GLY A 1 99 ? -11.871 -5.396 14.796 1.00 85.12 99 GLY A CA 1
ATOM 743 C C . GLY A 1 99 ? -12.202 -4.522 16.016 1.00 85.12 99 GLY A C 1
ATOM 744 O O . GLY A 1 99 ? -12.743 -5.039 16.991 1.00 85.12 99 GLY A O 1
ATOM 745 N N . ARG A 1 100 ? -11.799 -3.245 16.027 1.00 83.94 100 ARG A N 1
ATOM 746 C CA . ARG A 1 100 ? -11.885 -2.354 17.202 1.00 83.94 100 ARG A CA 1
ATOM 747 C C . ARG A 1 100 ? -13.003 -1.313 17.119 1.00 83.94 100 ARG A C 1
ATOM 749 O O . ARG A 1 100 ? -13.255 -0.648 18.120 1.00 83.94 100 ARG A O 1
ATOM 756 N N . THR A 1 101 ? -13.646 -1.169 15.965 1.00 84.75 101 THR A N 1
ATOM 757 C CA . THR A 1 101 ? -14.708 -0.188 15.700 1.00 84.75 101 THR A CA 1
ATOM 758 C C . THR A 1 101 ? -15.989 -0.884 15.252 1.00 84.75 101 THR A C 1
ATOM 760 O O . THR A 1 101 ? -15.939 -1.969 14.681 1.00 84.75 101 THR A O 1
ATOM 763 N N . ASP A 1 102 ? -17.135 -0.253 15.515 1.00 86.00 102 ASP A N 1
ATOM 764 C CA . ASP A 1 102 ? -18.469 -0.741 15.129 1.00 86.00 102 ASP A CA 1
ATOM 765 C C . ASP A 1 102 ? -18.846 -0.257 13.716 1.00 86.00 102 ASP A C 1
ATOM 767 O O . ASP A 1 102 ? -19.797 0.495 13.523 1.00 86.00 102 ASP A O 1
ATOM 771 N N . THR A 1 103 ? -18.013 -0.599 12.733 1.00 91.88 103 THR A N 1
ATOM 772 C CA . THR A 1 103 ? -18.219 -0.289 11.306 1.00 91.88 103 THR A CA 1
ATOM 773 C C . THR A 1 103 ? -18.843 -1.483 10.590 1.00 91.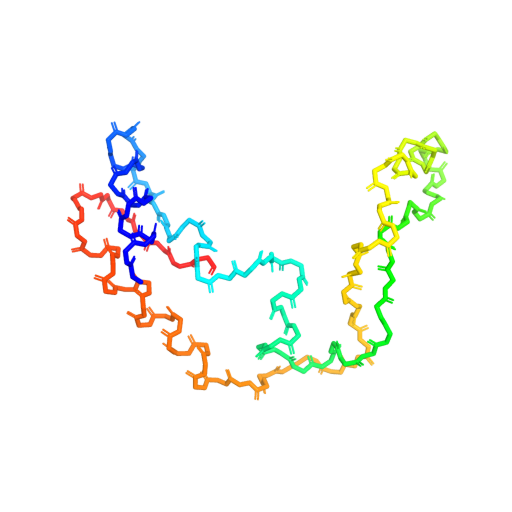88 103 THR A C 1
ATOM 775 O O . THR A 1 103 ? -18.614 -2.620 11.003 1.00 91.88 103 THR A O 1
ATOM 778 N N . GLU A 1 104 ? -19.590 -1.251 9.506 1.00 94.31 104 GLU A N 1
ATOM 779 C CA . GLU A 1 104 ? -20.332 -2.318 8.816 1.00 94.31 104 GLU A CA 1
ATOM 780 C C . GLU A 1 104 ? -19.399 -3.400 8.262 1.00 94.31 104 GLU A C 1
ATOM 782 O O . GLU A 1 104 ? -19.627 -4.594 8.471 1.00 94.31 104 GLU A O 1
ATOM 787 N N . GLU A 1 105 ? -18.317 -2.986 7.595 1.00 95.44 105 GLU A N 1
ATOM 788 C CA . GLU A 1 105 ? -17.324 -3.891 7.019 1.00 95.44 105 GLU A CA 1
ATOM 789 C C . GLU A 1 105 ? -15.902 -3.324 7.121 1.00 95.44 105 GLU A C 1
ATOM 791 O O . GLU A 1 105 ? -15.679 -2.115 7.212 1.00 95.44 105 GLU A O 1
ATOM 796 N N . ALA A 1 106 ? -14.911 -4.218 7.084 1.00 95.69 106 ALA A N 1
ATOM 797 C CA . ALA A 1 106 ? -13.504 -3.849 7.080 1.00 95.69 106 ALA A CA 1
ATOM 798 C C . ALA A 1 106 ? -12.678 -4.778 6.184 1.00 95.69 106 ALA A C 1
ATOM 800 O O . ALA A 1 106 ? -12.885 -5.995 6.175 1.00 95.69 106 ALA A O 1
ATOM 801 N N . PHE A 1 107 ? -11.695 -4.220 5.474 1.00 95.94 107 PHE A N 1
ATOM 802 C CA . PHE A 1 107 ? -10.770 -4.986 4.635 1.00 95.94 107 PHE A CA 1
ATOM 803 C C . PHE A 1 107 ? -9.314 -4.544 4.819 1.00 95.94 107 PHE A C 1
ATOM 805 O O . PHE A 1 107 ? -9.027 -3.435 5.259 1.00 95.94 107 PHE A O 1
ATOM 812 N N . MET A 1 108 ? -8.380 -5.435 4.487 1.00 94.69 108 MET A N 1
ATOM 813 C CA . MET A 1 108 ? -6.963 -5.090 4.382 1.00 94.69 108 MET A CA 1
ATOM 814 C C . MET A 1 108 ? -6.667 -4.666 2.947 1.00 94.69 108 MET A C 1
ATOM 816 O O . MET A 1 108 ? -7.099 -5.335 2.003 1.00 94.69 108 MET A O 1
ATOM 820 N N . THR A 1 109 ? -5.921 -3.580 2.808 1.00 90.31 109 THR A N 1
ATOM 821 C CA . THR A 1 109 ? -5.417 -3.093 1.525 1.00 90.31 109 THR A CA 1
ATOM 822 C C . THR A 1 109 ? -4.100 -3.743 1.146 1.00 90.31 109 THR A C 1
ATOM 824 O O . THR A 1 109 ? -3.326 -4.196 2.015 1.00 90.31 109 THR A O 1
#

pLDDT: mean 90.3, std 7.48, range [67.12, 97.81]

Secondary structure (DSSP, 8-state):
-HHHHHHHHHHHHTT-SEEE-TTTTSS-TTTGGGGTBSS--S-EE-------TT-TTHHHHHHHH--TT--EEP--S---BS-HHHHHHHHHHHHHHHTTS--SEEE--